Protein AF-A0A2T4X4E0-F1 (afdb_monomer)

Secondary structure (DSSP, 8-state):
-EEE-SS-EEE--HHHH-TT-----EEEE-TT--EEEESSSEEEEETTEEEESSTTSS----S-EEEEE-TTS-EEEEESSS-EEEE-SS-EEEE--GGGHHHH--S---

Radius of gyration: 15.87 Å; Cα contacts (8 Å, |Δi|>4): 199; chains: 1; bounding box: 35×24×54 Å

Structure (mmCIF, N/CA/C/O backbone):
data_AF-A0A2T4X4E0-F1
#
_entry.id   AF-A0A2T4X4E0-F1
#
loop_
_atom_site.group_PDB
_atom_site.id
_atom_site.type_symbol
_atom_site.label_atom_id
_atom_site.label_alt_id
_atom_site.label_comp_id
_atom_site.label_asym_id
_atom_site.label_entity_id
_atom_site.label_seq_id
_atom_site.pdbx_PDB_ins_code
_atom_site.Cartn_x
_atom_site.Cartn_y
_atom_site.Cartn_z
_atom_site.occupancy
_atom_site.B_iso_or_equiv
_atom_site.auth_seq_id
_atom_site.auth_comp_id
_atom_site.auth_asym_id
_atom_site.auth_atom_id
_atom_site.pdbx_PDB_model_num
ATOM 1 N N . MET A 1 1 ? 0.131 7.695 10.989 1.00 86.88 1 MET A N 1
ATOM 2 C CA . MET A 1 1 ? -1.242 7.374 10.516 1.00 86.88 1 MET A CA 1
ATOM 3 C C . MET A 1 1 ? -2.182 7.216 11.706 1.00 86.88 1 MET A C 1
ATOM 5 O O . MET A 1 1 ? -1.754 6.705 12.733 1.00 86.88 1 MET A O 1
ATOM 9 N N . PHE A 1 2 ? -3.450 7.627 11.597 1.00 90.12 2 PHE A N 1
ATOM 10 C CA . PHE A 1 2 ? -4.441 7.427 12.664 1.00 90.12 2 PHE A CA 1
ATOM 11 C C . PHE A 1 2 ? -5.570 6.504 12.212 1.00 90.12 2 PHE A C 1
ATOM 13 O O . PHE A 1 2 ? -6.142 6.708 11.145 1.00 90.12 2 PHE A O 1
ATOM 20 N N . ARG A 1 3 ? -5.936 5.533 13.053 1.00 90.50 3 ARG A N 1
ATOM 21 C CA . ARG A 1 3 ? -7.134 4.707 12.873 1.00 90.50 3 ARG A CA 1
ATOM 22 C C . ARG A 1 3 ? -8.147 5.033 13.954 1.00 90.50 3 ARG A C 1
ATOM 24 O O . ARG A 1 3 ? -7.916 4.788 15.137 1.00 90.50 3 ARG A O 1
ATOM 31 N N . TRP A 1 4 ? -9.285 5.561 13.532 1.00 90.69 4 TRP A N 1
ATOM 32 C CA . TRP A 1 4 ? -10.402 5.850 14.418 1.00 90.69 4 TRP A CA 1
ATOM 33 C C . TRP A 1 4 ? -11.107 4.557 14.855 1.00 90.69 4 TRP A C 1
ATOM 35 O O . TRP A 1 4 ? -11.408 3.698 14.029 1.00 90.69 4 TRP A O 1
ATOM 45 N N . GLN A 1 5 ? -11.374 4.41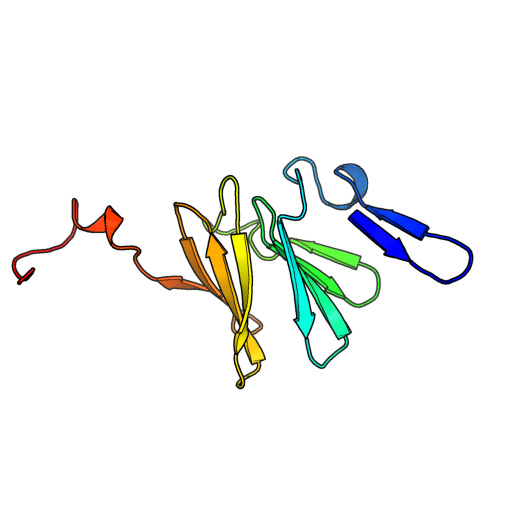7 16.154 1.00 89.94 5 GLN A N 1
ATOM 46 C CA . GLN A 1 5 ? -12.034 3.253 16.760 1.00 89.94 5 GLN A CA 1
ATOM 47 C C . GLN A 1 5 ? -13.256 3.659 17.606 1.00 89.94 5 GLN A C 1
ATOM 49 O O . GLN A 1 5 ? -13.603 2.987 18.576 1.00 89.94 5 GLN A O 1
ATOM 54 N N . GLY A 1 6 ? -13.911 4.776 17.271 1.00 92.12 6 GLY A N 1
ATOM 55 C CA . GLY A 1 6 ? -15.035 5.320 18.039 1.00 92.12 6 GLY A CA 1
ATOM 56 C C . GLY A 1 6 ? -14.601 6.453 18.981 1.00 92.12 6 GLY A C 1
ATOM 57 O O . GLY A 1 6 ? -14.333 7.559 18.525 1.00 92.12 6 GLY A O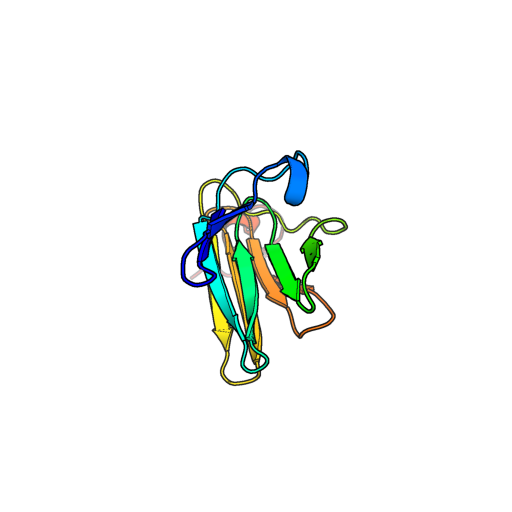 1
ATOM 58 N N . PRO A 1 7 ? -14.549 6.260 20.307 1.00 94.44 7 PRO A N 1
ATOM 59 C CA . PRO A 1 7 ? -14.134 7.327 21.222 1.00 94.44 7 PRO A CA 1
ATOM 60 C C . PRO A 1 7 ? -12.614 7.561 21.236 1.00 94.44 7 PRO A C 1
ATOM 62 O O . PRO A 1 7 ? -12.158 8.573 21.764 1.00 94.44 7 PRO A O 1
ATOM 65 N N . THR A 1 8 ? -11.829 6.633 20.684 1.00 95.19 8 THR A N 1
ATOM 66 C CA . THR A 1 8 ? -10.361 6.665 20.681 1.00 95.19 8 THR A CA 1
ATOM 67 C C . THR A 1 8 ? -9.803 6.504 19.272 1.00 95.19 8 THR A C 1
ATOM 69 O O . THR A 1 8 ? -10.445 5.916 18.398 1.00 95.19 8 THR A O 1
ATOM 72 N N . SER A 1 9 ? -8.576 6.983 19.072 1.00 93.88 9 SER A N 1
ATOM 73 C CA . SER A 1 9 ? -7.799 6.761 17.852 1.00 93.88 9 SER A CA 1
ATOM 74 C C . SER A 1 9 ? -6.507 6.034 18.199 1.00 93.88 9 SER A C 1
ATOM 76 O O . SER A 1 9 ? -5.827 6.409 19.153 1.00 93.88 9 SER A O 1
ATOM 78 N N . LEU A 1 10 ? -6.159 5.020 17.411 1.00 93.06 10 LEU A N 1
ATOM 79 C CA . LEU A 1 10 ? -4.820 4.441 17.417 1.00 93.06 10 LEU A CA 1
ATOM 80 C C . LEU A 1 10 ? -3.914 5.275 16.519 1.00 93.06 10 LEU A C 1
ATOM 82 O O . LEU A 1 10 ? -4.324 5.669 15.426 1.00 93.06 10 LEU A O 1
ATOM 86 N N . HIS A 1 11 ? -2.696 5.527 16.984 1.00 92.88 11 HIS A N 1
ATOM 87 C CA . HIS A 1 11 ? -1.638 6.144 16.197 1.00 92.88 11 HIS A CA 1
ATOM 88 C C . HIS A 1 11 ? -0.634 5.069 15.783 1.00 92.88 11 HIS A C 1
ATOM 90 O O . HIS A 1 11 ? -0.149 4.329 16.635 1.00 92.88 11 HIS A O 1
ATOM 96 N N . TYR A 1 12 ? -0.347 4.995 14.488 1.00 93.75 12 TYR A N 1
ATOM 97 C CA . TYR A 1 12 ? 0.709 4.170 13.916 1.00 93.75 12 TYR A CA 1
ATOM 98 C C . TYR A 1 12 ? 1.822 5.081 13.401 1.00 93.75 12 TYR A C 1
ATOM 100 O O . TYR A 1 12 ? 1.556 6.001 12.620 1.00 93.75 12 TYR A O 1
ATOM 108 N N . ASP A 1 13 ? 3.044 4.818 13.842 1.00 92.38 13 ASP A N 1
ATOM 109 C CA . ASP A 1 13 ? 4.271 5.534 13.497 1.00 92.38 13 ASP A CA 1
ATOM 110 C C . ASP A 1 13 ? 5.406 4.535 13.209 1.00 92.38 13 ASP A C 1
ATOM 112 O O . ASP A 1 13 ? 5.164 3.333 13.084 1.00 92.38 13 ASP A O 1
ATOM 116 N N . GLU A 1 14 ? 6.642 5.023 13.113 1.00 93.19 14 GLU A N 1
ATOM 117 C CA . GLU A 1 14 ? 7.847 4.209 12.906 1.00 93.19 14 GLU A CA 1
ATOM 118 C C . GLU A 1 14 ? 7.985 3.052 13.910 1.00 93.19 14 GLU A C 1
ATOM 120 O O . GLU A 1 14 ? 8.501 1.993 13.557 1.00 93.19 14 GLU A O 1
ATOM 125 N N . ALA A 1 15 ? 7.502 3.195 15.151 1.00 92.06 15 ALA A N 1
ATOM 126 C CA . ALA A 1 15 ? 7.579 2.111 16.129 1.00 92.06 15 ALA A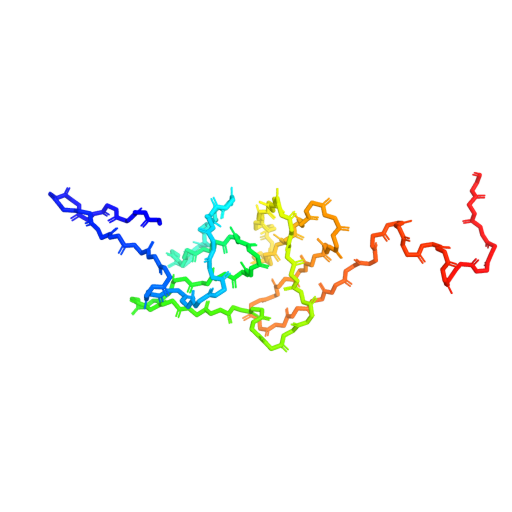 CA 1
ATOM 127 C C . ALA A 1 15 ? 6.647 0.942 15.772 1.00 92.06 15 ALA A C 1
ATOM 129 O O . ALA A 1 15 ? 6.925 -0.197 16.144 1.00 92.06 15 ALA A O 1
ATOM 130 N N . ALA A 1 16 ? 5.553 1.218 15.058 1.00 91.56 16 ALA A N 1
ATOM 131 C CA . ALA A 1 16 ? 4.600 0.213 14.594 1.00 91.56 16 ALA A CA 1
ATOM 132 C C . ALA A 1 16 ? 4.893 -0.289 13.170 1.00 91.56 16 ALA A C 1
ATOM 134 O O . ALA A 1 16 ? 4.598 -1.440 12.868 1.00 91.56 16 ALA A O 1
ATOM 135 N N . LEU A 1 17 ? 5.434 0.571 12.302 1.00 93.81 17 LEU A N 1
ATOM 136 C CA . LEU A 1 17 ? 5.582 0.328 10.858 1.00 93.81 17 LEU A CA 1
ATOM 137 C C . LEU A 1 17 ? 7.038 0.089 10.425 1.00 93.81 17 LEU A C 1
ATOM 139 O O . LEU A 1 17 ? 7.295 -0.269 9.277 1.00 93.81 17 LEU A O 1
ATOM 143 N N . GLY A 1 18 ? 7.991 0.256 11.342 1.00 91.19 18 GLY A N 1
ATOM 144 C CA . GLY A 1 18 ? 9.420 0.096 11.094 1.00 91.19 18 GLY A CA 1
ATOM 145 C C . GLY A 1 18 ? 10.130 1.413 10.779 1.00 91.19 18 GLY A C 1
ATOM 146 O O . GLY A 1 18 ? 9.520 2.413 10.411 1.00 91.19 18 GLY A O 1
ATOM 147 N N . ALA A 1 19 ? 11.459 1.395 10.909 1.00 90.38 19 ALA A N 1
ATOM 148 C CA . ALA A 1 19 ? 12.313 2.584 10.805 1.00 90.38 19 ALA A CA 1
ATOM 149 C C . ALA A 1 19 ? 12.352 3.229 9.406 1.00 90.38 19 ALA A C 1
ATOM 151 O O . ALA A 1 19 ? 12.829 4.350 9.268 1.00 90.38 19 ALA A O 1
ATOM 152 N N . SER A 1 20 ? 11.886 2.518 8.376 1.00 84.88 20 SER A N 1
ATOM 153 C CA . SER A 1 20 ? 11.794 3.030 7.002 1.00 84.88 20 SER A CA 1
ATOM 154 C C . SER A 1 20 ? 10.481 3.768 6.726 1.00 84.88 20 SER A C 1
ATOM 156 O O . SER A 1 20 ? 10.352 4.411 5.686 1.00 84.88 20 SER A O 1
ATOM 158 N N . PHE A 1 21 ? 9.502 3.681 7.632 1.00 91.94 21 PHE A N 1
ATOM 159 C CA . PHE A 1 21 ? 8.247 4.406 7.487 1.00 91.94 21 PHE A CA 1
ATOM 160 C C . PHE A 1 21 ? 8.486 5.913 7.630 1.00 91.94 21 PHE A C 1
ATOM 162 O O . PHE A 1 21 ? 9.178 6.349 8.543 1.00 91.94 21 PHE A O 1
ATOM 169 N N . PHE A 1 22 ? 7.875 6.710 6.754 1.00 88.88 22 PHE A N 1
ATOM 170 C CA . PHE A 1 22 ? 7.960 8.170 6.814 1.00 88.88 22 PHE A CA 1
ATOM 171 C C . PHE A 1 22 ? 6.571 8.794 6.924 1.00 88.88 22 PHE A C 1
ATOM 173 O O . PHE A 1 22 ? 6.166 9.276 7.982 1.00 88.88 22 PHE A O 1
ATOM 180 N N . GLU A 1 23 ? 5.810 8.742 5.837 1.00 91.56 23 GLU A N 1
ATOM 181 C CA . GLU A 1 23 ? 4.445 9.247 5.785 1.00 91.56 23 GLU A CA 1
ATOM 182 C C . GLU A 1 23 ? 3.570 8.375 4.888 1.00 91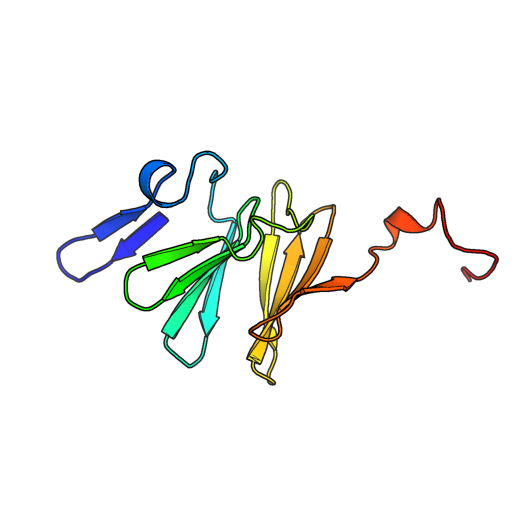.56 23 GLU A C 1
ATOM 184 O O . GLU A 1 23 ? 4.068 7.650 4.029 1.00 91.56 23 GLU A O 1
ATOM 189 N N . ALA A 1 24 ? 2.261 8.427 5.122 1.00 94.62 24 ALA A N 1
ATOM 190 C CA . ALA A 1 24 ? 1.280 7.788 4.257 1.00 94.62 24 ALA A CA 1
ATOM 191 C C . ALA A 1 24 ? 0.924 8.767 3.134 1.00 94.62 24 ALA A C 1
ATOM 193 O O . ALA A 1 24 ? 0.316 9.802 3.414 1.00 94.62 24 ALA A O 1
ATOM 194 N N . TRP A 1 25 ? 1.310 8.453 1.901 1.00 95.88 25 TRP A N 1
ATOM 195 C CA . TRP A 1 25 ? 0.961 9.247 0.722 1.00 95.88 25 TRP A CA 1
ATOM 196 C C . TRP A 1 25 ? -0.427 8.908 0.203 1.00 95.88 25 TRP A C 1
ATOM 198 O O . TRP A 1 25 ? -1.193 9.820 -0.100 1.00 95.88 25 TRP A O 1
ATOM 208 N N . ASP A 1 26 ? -0.770 7.621 0.194 1.00 97.06 26 ASP A N 1
ATOM 209 C CA . ASP A 1 26 ? -2.084 7.157 -0.231 1.00 97.06 26 ASP A CA 1
ATOM 210 C C . ASP A 1 26 ? -2.530 5.906 0.533 1.00 97.06 26 ASP A C 1
ATOM 212 O O . ASP A 1 26 ? -1.708 5.183 1.112 1.00 97.06 26 ASP A O 1
ATOM 216 N N . ILE A 1 27 ? -3.844 5.682 0.583 1.00 97.00 27 ILE A N 1
ATOM 217 C CA . ILE A 1 27 ? -4.485 4.575 1.291 1.00 97.00 27 ILE A CA 1
ATOM 218 C C . ILE A 1 27 ? -5.621 4.000 0.446 1.00 97.00 27 ILE A C 1
ATOM 220 O O . ILE A 1 27 ? -6.535 4.718 0.051 1.00 97.00 27 ILE A O 1
ATOM 224 N N . GLU A 1 28 ? -5.644 2.677 0.319 1.00 97.81 28 GLU A N 1
ATOM 225 C CA . GLU A 1 28 ? -6.716 1.929 -0.335 1.00 97.81 28 GLU A CA 1
ATOM 226 C C . GLU A 1 28 ? -7.292 0.847 0.585 1.00 97.81 28 GLU A C 1
ATOM 228 O O . GLU A 1 28 ? -6.644 0.388 1.526 1.00 97.81 28 GLU A O 1
ATOM 233 N N . ILE A 1 29 ? -8.534 0.431 0.334 1.00 96.44 29 ILE A N 1
ATOM 234 C CA . ILE A 1 29 ? -9.194 -0.628 1.113 1.00 96.44 29 ILE A CA 1
ATOM 235 C C . ILE A 1 29 ? -9.757 -1.668 0.153 1.00 96.44 29 ILE A C 1
ATOM 237 O O . ILE A 1 29 ? -10.574 -1.351 -0.711 1.00 96.44 29 ILE A O 1
ATOM 241 N N . ASN A 1 30 ? -9.349 -2.925 0.321 1.00 95.62 30 ASN A N 1
ATOM 242 C CA . ASN A 1 30 ? -9.854 -4.003 -0.524 1.00 95.62 30 ASN A CA 1
ATOM 243 C C . ASN A 1 30 ? -11.252 -4.482 -0.080 1.00 95.62 30 ASN A C 1
ATOM 245 O O . ASN A 1 30 ? -11.774 -4.112 0.973 1.00 95.62 30 ASN A O 1
ATOM 249 N N . ALA A 1 31 ? -11.861 -5.373 -0.866 1.00 93.31 31 ALA A N 1
ATOM 250 C CA . ALA A 1 31 ? -13.193 -5.913 -0.573 1.00 93.31 31 ALA A CA 1
ATOM 251 C C . ALA A 1 31 ? -13.275 -6.733 0.734 1.00 93.31 31 ALA A C 1
ATOM 253 O O . ALA A 1 31 ? -14.367 -6.896 1.280 1.00 93.31 31 ALA A O 1
ATOM 254 N N . ALA A 1 32 ? -12.147 -7.243 1.240 1.00 94.88 32 ALA A N 1
ATOM 255 C CA . ALA A 1 32 ? -12.068 -7.941 2.524 1.00 94.88 32 ALA A CA 1
ATOM 256 C C . ALA A 1 32 ? -11.928 -6.977 3.721 1.00 94.88 32 ALA A C 1
ATOM 258 O O . ALA A 1 32 ? -12.035 -7.406 4.868 1.00 94.88 32 ALA A O 1
ATOM 259 N N . GLY A 1 33 ? -11.727 -5.680 3.466 1.00 94.75 33 GLY A N 1
ATOM 260 C CA . GLY A 1 33 ? -11.528 -4.657 4.488 1.00 94.75 33 GLY A CA 1
ATOM 261 C C . GLY A 1 33 ? -10.083 -4.515 4.971 1.00 94.75 33 GLY A C 1
ATOM 262 O O . GLY A 1 33 ? -9.858 -3.792 5.942 1.00 94.75 33 GLY A O 1
ATOM 263 N N . ALA A 1 34 ? -9.118 -5.173 4.319 1.00 97.25 34 ALA A N 1
ATOM 264 C CA . ALA A 1 34 ? -7.703 -4.918 4.567 1.00 97.25 34 ALA A CA 1
ATOM 265 C C . ALA A 1 34 ? -7.328 -3.530 4.033 1.00 97.25 34 ALA A C 1
ATOM 267 O O . ALA A 1 34 ? -7.837 -3.098 2.992 1.00 97.25 34 ALA A O 1
ATOM 268 N N . VAL A 1 35 ? -6.468 -2.828 4.769 1.00 97.06 35 VAL A N 1
ATOM 269 C CA . VAL A 1 35 ? -6.046 -1.459 4.448 1.00 97.06 35 VAL A CA 1
ATOM 270 C C . VAL A 1 35 ? -4.649 -1.500 3.859 1.00 97.06 35 VAL A C 1
ATOM 272 O O . VAL A 1 35 ? -3.743 -2.044 4.475 1.0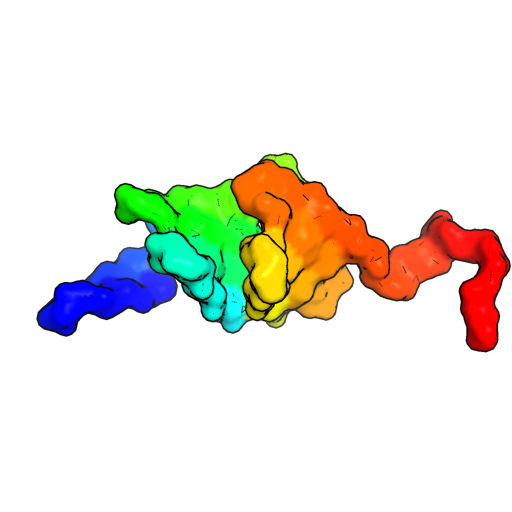0 97.06 35 VAL A O 1
ATOM 275 N N . PHE A 1 36 ? -4.470 -0.882 2.705 1.00 98.00 36 PHE A N 1
ATOM 276 C CA . PHE A 1 36 ? -3.190 -0.753 2.031 1.00 98.00 36 PHE A CA 1
ATOM 277 C C . PHE A 1 36 ? -2.741 0.689 2.137 1.00 98.00 36 PHE A C 1
ATOM 279 O O . PHE A 1 36 ? -3.557 1.597 2.016 1.00 98.00 36 PHE A O 1
ATOM 286 N N . MET A 1 37 ? -1.461 0.904 2.397 1.00 97.44 37 MET A N 1
ATOM 287 C CA . MET A 1 37 ? -0.890 2.231 2.569 1.00 97.44 37 MET A CA 1
ATOM 288 C C . MET A 1 37 ? 0.399 2.324 1.771 1.00 97.44 37 MET A C 1
ATOM 290 O O . MET A 1 37 ? 1.285 1.486 1.938 1.00 97.44 37 MET A O 1
ATOM 294 N N . ALA A 1 38 ? 0.516 3.363 0.951 1.00 96.31 38 ALA A N 1
ATOM 295 C CA . ALA A 1 38 ? 1.766 3.691 0.295 1.00 96.31 38 ALA A CA 1
ATOM 296 C C . ALA A 1 38 ? 2.558 4.716 1.110 1.00 96.31 38 ALA A C 1
ATOM 298 O O . ALA A 1 38 ? 2.041 5.746 1.545 1.00 96.31 38 ALA A O 1
ATOM 299 N N . SER A 1 39 ? 3.831 4.404 1.293 1.00 95.25 39 SER A N 1
ATOM 300 C CA . SER A 1 39 ? 4.901 5.260 1.795 1.00 95.25 39 SER A CA 1
ATOM 301 C C . SER A 1 39 ? 6.109 5.045 0.875 1.00 95.25 39 SER A C 1
ATOM 303 O O . SER A 1 39 ? 5.926 4.734 -0.301 1.00 95.25 39 SER A O 1
ATOM 305 N N . PHE A 1 40 ? 7.342 5.123 1.387 1.00 94.12 40 PHE A N 1
ATOM 306 C CA . PHE A 1 40 ? 8.502 4.564 0.677 1.00 94.12 40 PHE A CA 1
ATOM 307 C C . PHE A 1 40 ? 8.290 3.088 0.305 1.00 94.12 40 PHE A C 1
ATOM 309 O O . PHE A 1 40 ? 8.701 2.668 -0.773 1.00 94.12 40 PHE A O 1
ATOM 316 N N . ASP A 1 41 ? 7.582 2.353 1.161 1.00 95.25 41 ASP A N 1
ATOM 317 C CA . ASP A 1 41 ? 7.143 0.974 0.964 1.00 95.25 41 ASP A CA 1
ATOM 318 C C . ASP A 1 41 ? 5.613 0.867 0.916 1.00 95.25 41 ASP A C 1
ATOM 320 O O . ASP A 1 41 ? 4.897 1.789 1.324 1.00 95.25 41 ASP A O 1
ATOM 324 N N . VAL A 1 42 ? 5.104 -0.279 0.455 1.00 96.75 42 VAL A N 1
ATOM 325 C CA . VAL A 1 42 ? 3.670 -0.599 0.521 1.00 96.75 42 VAL A CA 1
ATOM 326 C C . VAL A 1 42 ? 3.399 -1.488 1.724 1.00 96.75 42 VAL A C 1
ATOM 328 O O . VAL A 1 42 ? 3.995 -2.551 1.875 1.00 96.75 42 VAL A O 1
ATOM 331 N N . TYR A 1 43 ? 2.453 -1.075 2.560 1.00 97.44 43 TYR A N 1
ATOM 332 C CA . TYR A 1 43 ? 2.061 -1.792 3.768 1.00 97.44 43 TYR A CA 1
ATOM 333 C C . TYR A 1 43 ? 0.624 -2.291 3.668 1.00 97.44 43 TYR A C 1
ATOM 335 O O . TYR A 1 43 ? -0.236 -1.588 3.142 1.00 97.44 43 TYR A O 1
ATOM 343 N N . GLU A 1 44 ? 0.352 -3.459 4.241 1.00 97.75 44 GLU A N 1
ATOM 344 C CA . GLU A 1 44 ? -0.991 -4.010 4.425 1.00 97.75 44 GLU A CA 1
ATOM 345 C C . GLU A 1 44 ? -1.313 -4.126 5.915 1.00 97.75 44 GLU A C 1
ATOM 347 O O . GLU A 1 44 ? -0.511 -4.637 6.695 1.00 97.75 44 GLU A O 1
ATOM 352 N N . PHE A 1 45 ? -2.504 -3.678 6.304 1.00 96.75 45 PHE A N 1
ATOM 353 C CA . PHE A 1 45 ? -3.105 -3.950 7.600 1.00 96.75 45 PHE A CA 1
ATOM 354 C C . PHE A 1 45 ? -4.246 -4.948 7.445 1.00 96.75 45 PHE A C 1
ATOM 356 O O . PHE A 1 45 ? -5.327 -4.602 6.953 1.00 96.75 45 PHE A O 1
ATOM 363 N N . ALA A 1 46 ? -4.021 -6.161 7.932 1.00 96.62 46 ALA A N 1
ATOM 364 C CA . ALA A 1 46 ? -4.996 -7.239 7.963 1.00 96.62 46 ALA A CA 1
ATOM 365 C C . ALA A 1 46 ? -4.919 -7.947 9.318 1.00 96.62 46 ALA A C 1
ATOM 367 O O . ALA A 1 46 ? -3.875 -7.972 9.963 1.00 96.62 46 ALA A O 1
ATOM 368 N N . ASP A 1 47 ? -6.057 -8.450 9.800 1.00 94.94 47 ASP A N 1
ATOM 369 C CA . ASP A 1 47 ? -6.143 -9.227 11.047 1.00 94.94 47 ASP A CA 1
ATOM 370 C C . ASP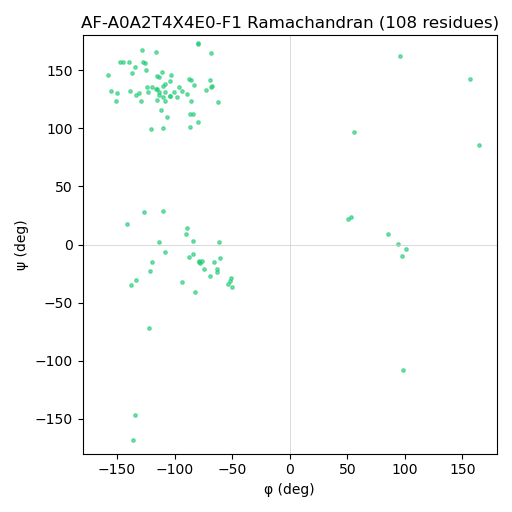 A 1 47 ? -5.524 -8.565 12.299 1.00 94.94 47 ASP A C 1
ATOM 372 O O . ASP A 1 47 ? -5.230 -9.221 13.295 1.00 94.94 47 ASP A O 1
ATOM 376 N N . GLY A 1 48 ? -5.411 -7.232 12.295 1.00 92.19 48 GLY A N 1
ATOM 377 C CA . GLY A 1 48 ? -4.893 -6.455 13.421 1.00 92.19 48 GLY A CA 1
ATOM 378 C C . GLY A 1 48 ? -3.397 -6.143 13.362 1.00 92.19 48 GLY A C 1
ATOM 379 O O . GLY A 1 48 ? -2.914 -5.452 14.260 1.00 92.19 48 GLY A O 1
ATOM 380 N N . GLU A 1 49 ? -2.691 -6.582 12.322 1.00 93.81 49 GLU A N 1
ATOM 381 C CA . GLU A 1 49 ? -1.241 -6.442 12.182 1.00 93.81 49 GLU A CA 1
ATOM 382 C C . GLU A 1 49 ? -0.864 -5.738 10.874 1.00 93.81 49 GLU A C 1
ATOM 384 O O . GLU A 1 49 ? -1.582 -5.822 9.880 1.00 93.81 49 GLU A O 1
ATOM 389 N N . TRP A 1 50 ? 0.261 -5.017 10.895 1.00 96.00 50 TRP A N 1
ATOM 390 C CA . TRP A 1 50 ? 0.855 -4.403 9.707 1.00 96.00 50 TRP A CA 1
ATOM 391 C C . TRP A 1 50 ? 1.944 -5.308 9.136 1.00 96.00 50 TRP A C 1
ATOM 393 O O . TRP A 1 50 ? 2.802 -5.781 9.878 1.00 96.00 50 TRP A O 1
ATOM 403 N N . THR A 1 51 ? 1.947 -5.481 7.818 1.00 95.88 51 THR A N 1
ATOM 404 C CA . THR A 1 51 ? 2.998 -6.180 7.068 1.00 95.88 51 THR A CA 1
ATOM 405 C C . THR A 1 51 ? 3.545 -5.258 5.984 1.00 95.88 51 THR A C 1
ATOM 407 O O . THR A 1 51 ? 2.771 -4.603 5.289 1.00 95.88 51 THR A O 1
ATOM 410 N N . ASN A 1 52 ? 4.868 -5.201 5.823 1.00 96.62 52 ASN A N 1
ATOM 411 C CA . ASN A 1 52 ? 5.502 -4.518 4.696 1.00 96.62 52 ASN A CA 1
ATOM 412 C C . ASN A 1 52 ? 5.547 -5.476 3.492 1.00 96.62 52 ASN A C 1
ATOM 414 O O . ASN A 1 52 ? 6.239 -6.493 3.521 1.00 96.62 52 ASN A O 1
ATOM 418 N N . LEU A 1 53 ? 4.791 -5.162 2.441 1.00 97.12 53 LEU A N 1
ATOM 419 C CA . LEU A 1 53 ? 4.666 -5.991 1.242 1.00 97.12 53 LEU A CA 1
ATOM 420 C C . LEU A 1 53 ? 5.856 -5.860 0.287 1.00 97.12 53 LEU A C 1
ATOM 422 O O . LEU A 1 53 ? 5.994 -6.687 -0.617 1.00 97.12 53 LEU A O 1
ATOM 426 N N . THR A 1 54 ? 6.699 -4.839 0.460 1.00 95.44 54 THR A N 1
ATOM 427 C CA . THR A 1 54 ? 7.847 -4.552 -0.412 1.00 95.44 54 THR A CA 1
ATOM 428 C C . THR A 1 54 ? 9.201 -4.721 0.281 1.00 95.44 54 THR A C 1
ATOM 430 O O . THR A 1 54 ? 10.223 -4.573 -0.382 1.00 95.44 54 THR A O 1
ATOM 433 N N . GLU A 1 55 ? 9.237 -5.134 1.556 1.00 93.81 55 GLU A N 1
ATOM 434 C CA . GLU A 1 55 ? 10.458 -5.257 2.382 1.00 93.81 55 GLU A CA 1
ATOM 435 C C . GLU A 1 55 ? 11.599 -6.036 1.707 1.00 93.81 55 GLU A C 1
ATOM 437 O O . GLU A 1 55 ? 12.770 -5.703 1.866 1.00 93.81 55 GLU A O 1
ATOM 442 N N . ASN A 1 56 ? 11.262 -7.081 0.948 1.00 93.25 56 ASN A N 1
ATOM 443 C CA . ASN A 1 56 ? 12.230 -7.961 0.287 1.00 93.25 56 ASN A CA 1
ATOM 444 C C . ASN A 1 56 ? 12.241 -7.787 -1.239 1.00 93.25 56 ASN A C 1
ATOM 446 O O . ASN A 1 56 ? 12.502 -8.735 -1.982 1.00 93.25 56 ASN A O 1
ATOM 450 N N . THR A 1 57 ? 11.909 -6.589 -1.711 1.00 92.81 57 THR A N 1
ATOM 451 C CA . THR A 1 57 ? 11.868 -6.230 -3.131 1.00 92.81 57 THR A CA 1
ATOM 452 C C . THR A 1 57 ? 12.677 -4.959 -3.373 1.00 92.81 57 THR A C 1
ATOM 454 O O . THR A 1 57 ? 12.995 -4.245 -2.431 1.00 92.81 57 THR A O 1
ATOM 457 N N . ASP A 1 58 ? 12.952 -4.645 -4.638 1.00 90.69 58 ASP A N 1
ATOM 458 C CA . ASP A 1 58 ? 13.516 -3.344 -5.030 1.00 90.69 58 ASP A CA 1
ATOM 459 C C . ASP A 1 58 ? 12.411 -2.300 -5.328 1.00 90.69 58 ASP A C 1
ATOM 461 O O . ASP A 1 58 ? 12.658 -1.279 -5.975 1.00 90.69 58 ASP A O 1
ATOM 465 N N . ILE A 1 59 ? 11.163 -2.573 -4.928 1.00 92.31 59 ILE A N 1
ATOM 466 C CA . ILE A 1 59 ? 10.008 -1.701 -5.162 1.00 92.31 59 ILE A CA 1
ATOM 467 C C . ILE A 1 59 ? 9.947 -0.687 -4.030 1.00 92.31 59 ILE A C 1
ATOM 469 O O . ILE A 1 59 ? 9.443 -0.979 -2.950 1.00 92.31 59 ILE A O 1
ATOM 473 N N . HIS A 1 60 ? 10.416 0.522 -4.318 1.00 92.31 60 HIS A N 1
ATOM 474 C CA . HIS A 1 60 ? 10.296 1.650 -3.409 1.00 92.31 60 HIS A CA 1
ATOM 475 C C . HIS A 1 60 ? 9.747 2.859 -4.157 1.00 92.31 60 HIS A C 1
ATOM 477 O O . HIS A 1 60 ? 10.235 3.224 -5.233 1.00 92.31 60 HIS A O 1
ATOM 483 N N . ALA A 1 61 ? 8.725 3.488 -3.590 1.00 91.94 61 ALA A N 1
ATOM 484 C CA . ALA A 1 61 ? 8.272 4.788 -4.055 1.00 91.94 61 ALA A CA 1
ATOM 485 C C . ALA A 1 61 ? 9.186 5.897 -3.512 1.00 91.94 61 ALA A C 1
ATOM 487 O O . ALA A 1 61 ? 10.079 5.657 -2.700 1.00 91.94 61 ALA A O 1
ATOM 488 N N . TYR A 1 62 ? 8.998 7.131 -3.975 1.00 89.81 62 TYR A N 1
ATOM 489 C CA . TYR A 1 62 ? 9.836 8.249 -3.555 1.00 89.81 62 TYR A CA 1
ATOM 490 C C . TYR A 1 62 ? 9.060 9.554 -3.608 1.00 89.81 62 TYR A C 1
ATOM 492 O O . TYR A 1 62 ? 8.577 9.908 -4.669 1.00 89.81 62 TYR A O 1
ATOM 500 N N . LEU A 1 63 ? 8.980 10.272 -2.483 1.00 89.38 63 LEU A N 1
ATOM 501 C CA . LEU A 1 63 ? 8.305 11.575 -2.349 1.00 89.38 63 LEU A CA 1
ATOM 502 C C . LEU A 1 63 ? 6.858 11.634 -2.884 1.00 89.38 63 LEU A C 1
ATOM 504 O O . LEU A 1 63 ? 6.346 12.719 -3.151 1.00 89.38 63 LEU A O 1
ATOM 508 N N 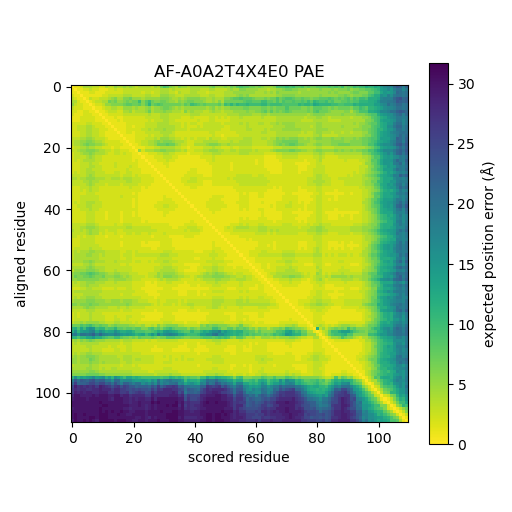. GLY A 1 64 ? 6.191 10.488 -2.997 1.00 91.88 64 GLY A N 1
ATOM 509 C CA . GLY A 1 64 ? 4.836 10.381 -3.514 1.00 91.88 64 GLY A CA 1
ATOM 510 C C . GLY A 1 64 ? 4.550 8.986 -4.053 1.00 91.88 64 GLY A C 1
ATOM 511 O O . GLY A 1 64 ? 5.413 8.337 -4.658 1.00 91.88 64 GLY A O 1
ATOM 512 N N . ALA A 1 65 ? 3.326 8.530 -3.826 1.00 94.62 65 ALA A N 1
ATOM 513 C CA . ALA A 1 65 ? 2.788 7.324 -4.422 1.00 94.62 65 ALA A CA 1
ATOM 514 C C . ALA A 1 65 ? 1.266 7.360 -4.411 1.00 94.62 65 ALA A C 1
ATOM 516 O O . ALA A 1 65 ? 0.684 7.818 -3.430 1.00 94.62 65 ALA A O 1
ATOM 517 N N . ASP A 1 66 ? 0.672 6.787 -5.451 1.00 96.38 66 ASP A N 1
ATOM 518 C CA . ASP A 1 66 ? -0.752 6.484 -5.517 1.00 96.38 66 ASP A CA 1
ATOM 519 C C . ASP A 1 66 ? -0.960 4.964 -5.537 1.00 96.38 66 ASP A C 1
ATOM 521 O O . ASP A 1 66 ? -0.184 4.212 -6.147 1.00 96.38 66 ASP A O 1
ATOM 525 N N . LEU A 1 67 ? -2.029 4.521 -4.885 1.00 97.94 67 LEU A N 1
ATOM 526 C CA . LEU A 1 67 ? -2.539 3.162 -4.901 1.00 97.94 67 LEU A CA 1
ATOM 527 C C . LEU A 1 67 ? -3.872 3.113 -5.645 1.00 97.94 67 LEU A C 1
ATOM 529 O O . LEU A 1 67 ? -4.657 4.054 -5.649 1.00 97.94 67 LEU A O 1
ATOM 533 N N . TYR A 1 68 ? -4.145 1.985 -6.292 1.00 97.50 68 TYR A N 1
ATOM 534 C CA . TYR A 1 68 ? -5.448 1.756 -6.907 1.00 97.50 68 TYR A CA 1
ATOM 535 C C . TYR A 1 68 ? -5.749 0.268 -7.039 1.00 97.50 68 TYR A C 1
ATOM 537 O O . TYR A 1 68 ? -4.945 -0.492 -7.581 1.00 97.50 68 TYR A O 1
ATOM 545 N N . PHE A 1 69 ? -6.944 -0.151 -6.624 1.00 97.94 69 PHE A N 1
ATOM 546 C CA . PHE A 1 69 ? -7.443 -1.493 -6.911 1.00 97.94 69 PHE A CA 1
ATOM 547 C C . PHE A 1 69 ? -8.127 -1.568 -8.273 1.00 97.94 69 PHE A C 1
ATOM 549 O O . PHE A 1 69 ? -9.124 -0.896 -8.541 1.00 97.94 69 PHE A O 1
ATOM 556 N N . SER A 1 70 ? -7.643 -2.472 -9.118 1.00 96.50 70 SER A N 1
ATOM 557 C CA . SER A 1 70 ? -8.327 -2.840 -10.354 1.00 96.50 70 SER A CA 1
ATOM 558 C C . SER A 1 70 ? -9.632 -3.600 -10.086 1.00 96.50 70 SER A C 1
ATOM 560 O O . SER A 1 70 ? -9.860 -4.147 -9.008 1.00 96.50 70 SER A O 1
ATOM 562 N N . GLN A 1 71 ? -10.489 -3.711 -11.107 1.00 94.75 71 GLN A N 1
ATOM 563 C CA . GLN A 1 71 ? -11.734 -4.485 -11.001 1.00 94.75 71 GLN A CA 1
ATOM 564 C C . GLN A 1 71 ? -11.507 -5.984 -10.742 1.00 94.75 71 GLN A C 1
ATOM 566 O O . GLN A 1 71 ? -12.412 -6.639 -10.228 1.00 94.75 71 GLN A O 1
ATOM 571 N N . SER A 1 72 ? -10.339 -6.535 -11.100 1.00 94.50 72 SER A N 1
ATOM 572 C CA . SER A 1 72 ? -9.985 -7.927 -10.788 1.00 94.50 72 SER A CA 1
ATOM 573 C C . SER A 1 72 ? -9.516 -8.120 -9.346 1.00 94.50 72 SER A C 1
ATOM 575 O O . SER A 1 72 ? -9.492 -9.256 -8.881 1.00 94.50 72 SER A O 1
ATOM 577 N N . GLY A 1 73 ? -9.207 -7.033 -8.632 1.00 95.81 73 GLY A N 1
ATOM 578 C CA . GLY A 1 73 ? -8.711 -7.051 -7.256 1.00 95.81 73 GLY A CA 1
ATOM 579 C C . GLY A 1 73 ? -7.200 -6.860 -7.125 1.00 95.81 73 GLY A C 1
ATOM 580 O O . GLY A 1 73 ? -6.713 -6.757 -6.005 1.00 95.81 73 GLY A O 1
ATOM 581 N N . ASP A 1 74 ? -6.468 -6.769 -8.235 1.00 98.00 74 ASP A N 1
ATOM 582 C CA . ASP A 1 74 ? -5.032 -6.488 -8.234 1.00 98.00 74 ASP A CA 1
ATOM 583 C C . ASP A 1 74 ? -4.795 -5.046 -7.765 1.00 98.00 74 ASP A C 1
ATOM 585 O O . ASP A 1 74 ? -5.485 -4.127 -8.227 1.00 98.00 74 ASP A O 1
ATOM 589 N N . LEU A 1 75 ? -3.811 -4.850 -6.888 1.00 98.44 75 LEU A N 1
ATOM 590 C CA . LEU A 1 75 ? -3.385 -3.539 -6.406 1.00 98.44 75 LEU A CA 1
ATOM 591 C C . LEU A 1 75 ? -2.307 -2.982 -7.331 1.00 98.44 75 LEU A C 1
ATOM 593 O O . LEU A 1 75 ? -1.308 -3.643 -7.592 1.00 98.44 75 LEU A O 1
ATOM 597 N N . TYR A 1 76 ? -2.475 -1.751 -7.786 1.00 97.69 76 TYR A N 1
ATOM 598 C CA . TYR A 1 76 ? -1.456 -1.018 -8.519 1.00 97.69 76 TYR A CA 1
ATOM 599 C C . TYR A 1 76 ? -0.809 0.027 -7.620 1.00 97.69 76 TYR A C 1
ATOM 601 O O . TYR A 1 76 ? -1.493 0.684 -6.841 1.00 97.69 76 TYR A O 1
ATOM 609 N N . LEU A 1 77 ? 0.504 0.175 -7.773 1.00 97.00 77 LEU A N 1
ATOM 610 C CA . LEU A 1 77 ? 1.322 1.236 -7.203 1.00 97.00 77 LEU A CA 1
ATOM 611 C C . LEU A 1 77 ? 1.851 2.101 -8.346 1.00 97.00 77 LEU A C 1
ATOM 613 O O . LEU A 1 77 ? 2.443 1.573 -9.291 1.00 97.00 77 LEU A O 1
ATOM 617 N N . ALA A 1 78 ? 1.707 3.415 -8.222 1.00 94.31 78 ALA A N 1
ATOM 618 C CA . ALA A 1 78 ? 2.413 4.395 -9.036 1.00 94.31 78 ALA A CA 1
ATOM 619 C C . ALA A 1 78 ? 3.243 5.301 -8.118 1.00 94.31 78 ALA A C 1
ATOM 621 O O . ALA A 1 78 ? 2.709 6.211 -7.496 1.00 94.31 78 ALA A O 1
ATOM 622 N N . GLY A 1 79 ? 4.546 5.034 -8.004 1.00 89.38 79 GLY A N 1
ATOM 623 C CA . GLY A 1 79 ? 5.487 5.889 -7.278 1.00 89.38 79 GLY A CA 1
ATOM 624 C C . GLY A 1 79 ? 6.018 7.017 -8.167 1.00 89.38 79 GLY A C 1
ATOM 625 O O . GLY A 1 79 ? 6.316 6.776 -9.336 1.00 89.38 79 GLY A O 1
ATOM 626 N N . ASP A 1 80 ? 6.189 8.219 -7.605 1.00 76.19 80 ASP A N 1
ATOM 627 C CA . ASP A 1 80 ? 6.474 9.487 -8.319 1.00 76.19 80 ASP A CA 1
ATOM 628 C C . ASP A 1 80 ? 7.652 9.418 -9.321 1.00 76.19 80 ASP A C 1
ATOM 630 O O . ASP A 1 80 ? 7.650 10.114 -10.334 1.00 76.19 80 ASP A O 1
ATOM 634 N N . LEU A 1 81 ? 8.656 8.551 -9.100 1.00 70.19 81 LEU A N 1
ATOM 635 C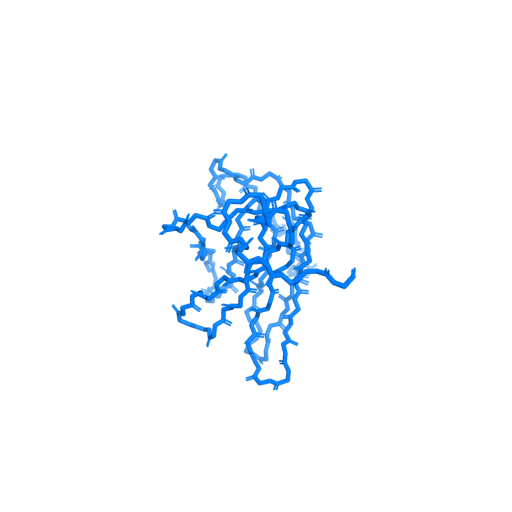 CA . LEU A 1 81 ? 9.865 8.512 -9.945 1.00 70.19 81 LEU A CA 1
ATOM 636 C C . LEU A 1 81 ? 10.343 7.140 -10.422 1.00 70.19 81 LEU A C 1
ATOM 638 O O . LEU A 1 81 ? 10.989 7.070 -11.465 1.00 70.19 81 LEU A O 1
ATOM 642 N N . VAL A 1 82 ? 10.123 6.072 -9.655 1.00 70.19 82 VAL A N 1
ATOM 643 C CA . VAL A 1 82 ? 10.972 4.870 -9.777 1.00 70.19 82 VAL A CA 1
ATOM 644 C C . VAL A 1 82 ? 10.184 3.620 -10.137 1.00 70.19 82 VAL A C 1
ATOM 646 O O . VAL A 1 82 ? 10.748 2.677 -10.693 1.00 70.19 82 VAL A O 1
ATOM 649 N N . VAL A 1 83 ? 8.880 3.580 -9.856 1.00 85.38 83 VAL A N 1
ATOM 650 C CA . VAL A 1 83 ? 8.158 2.315 -9.930 1.00 85.38 83 VAL A CA 1
ATOM 651 C C . VAL A 1 83 ? 6.693 2.476 -10.301 1.00 85.38 83 VAL A C 1
ATOM 653 O O . VAL A 1 83 ? 5.950 3.242 -9.698 1.00 85.38 83 VAL A O 1
ATOM 656 N N . ILE A 1 84 ? 6.283 1.689 -11.291 1.00 92.56 84 ILE A N 1
ATOM 657 C CA . ILE A 1 84 ? 4.892 1.300 -11.485 1.00 92.56 84 ILE A CA 1
ATOM 658 C C . ILE A 1 84 ? 4.868 -0.206 -11.268 1.00 92.56 84 ILE A C 1
ATOM 660 O O . ILE A 1 84 ? 5.632 -0.928 -11.915 1.00 92.56 84 ILE A O 1
ATOM 664 N N . ALA A 1 85 ? 4.032 -0.685 -10.356 1.00 95.69 85 ALA A N 1
ATOM 665 C CA . ALA A 1 85 ? 3.964 -2.102 -10.026 1.00 95.69 85 ALA A CA 1
ATOM 666 C C . ALA A 1 85 ? 2.523 -2.570 -9.826 1.00 95.69 85 ALA A C 1
ATOM 668 O O . ALA A 1 85 ? 1.635 -1.772 -9.534 1.00 95.69 85 ALA A O 1
ATOM 669 N N . ARG A 1 86 ? 2.305 -3.873 -9.995 1.00 97.38 86 ARG A N 1
ATOM 670 C CA . ARG A 1 86 ? 1.042 -4.564 -9.738 1.00 97.38 86 ARG A CA 1
ATOM 671 C C . ARG A 1 86 ? 1.285 -5.682 -8.739 1.00 97.38 86 ARG A C 1
ATOM 673 O O . ARG A 1 86 ? 2.180 -6.492 -8.952 1.00 97.38 86 ARG A O 1
ATOM 680 N N . PHE A 1 87 ? 0.452 -5.757 -7.715 1.00 98.12 87 PHE A N 1
ATOM 681 C CA . PHE A 1 87 ? 0.384 -6.856 -6.770 1.00 98.12 87 PHE A CA 1
ATOM 682 C C . PHE A 1 87 ? -0.895 -7.660 -7.001 1.00 98.12 87 PHE A C 1
ATOM 684 O O . PHE A 1 87 ? -1.996 -7.112 -6.951 1.00 98.12 87 PHE A O 1
ATOM 691 N N . ASP A 1 88 ? -0.763 -8.961 -7.248 1.00 96.62 88 ASP A N 1
ATOM 692 C CA . ASP A 1 88 ? -1.897 -9.864 -7.509 1.00 96.62 88 ASP A CA 1
ATOM 693 C C . ASP A 1 88 ? -2.471 -10.529 -6.241 1.00 96.62 88 ASP A C 1
ATOM 695 O O . ASP A 1 88 ? -3.305 -11.433 -6.321 1.00 96.62 88 ASP A O 1
ATOM 699 N N . GLY A 1 89 ? -2.017 -10.089 -5.064 1.00 95.12 89 GLY A N 1
ATOM 700 C CA . GLY A 1 89 ? -2.329 -10.699 -3.770 1.00 95.12 89 GLY A CA 1
ATOM 701 C C . GLY A 1 89 ? -1.251 -11.661 -3.267 1.00 95.12 89 GLY A C 1
ATOM 702 O O . GLY A 1 89 ? -1.309 -12.079 -2.112 1.00 95.12 89 GLY A O 1
ATOM 703 N N . ALA A 1 90 ? -0.262 -12.007 -4.094 1.00 94.88 90 ALA A N 1
ATOM 704 C CA . ALA A 1 90 ? 0.857 -12.857 -3.695 1.00 94.88 90 ALA A CA 1
ATOM 705 C C . ALA A 1 90 ? 2.212 -12.379 -4.229 1.00 94.88 90 ALA A C 1
ATOM 707 O O . ALA A 1 90 ? 3.229 -12.548 -3.555 1.00 94.88 90 ALA A O 1
ATOM 708 N N . GLN A 1 91 ? 2.250 -11.817 -5.436 1.00 96.69 91 GLN A N 1
ATOM 709 C CA . GLN A 1 91 ? 3.476 -11.441 -6.130 1.00 96.69 91 GLN A CA 1
ATOM 710 C C . GLN A 1 91 ? 3.381 -10.053 -6.748 1.00 96.69 91 GLN A C 1
ATOM 712 O O . GLN A 1 91 ? 2.304 -9.578 -7.108 1.00 96.69 91 GLN A O 1
ATOM 717 N N . TRP A 1 92 ? 4.549 -9.424 -6.877 1.00 97.19 92 TRP A N 1
ATOM 718 C CA . TRP A 1 92 ? 4.713 -8.140 -7.538 1.00 97.19 92 TRP A CA 1
ATOM 719 C C . TRP A 1 92 ? 5.252 -8.313 -8.957 1.00 97.19 92 TRP A C 1
ATOM 721 O O . TRP A 1 92 ? 6.290 -8.943 -9.160 1.00 97.19 92 TRP A O 1
ATOM 731 N N . ASP A 1 93 ? 4.598 -7.657 -9.908 1.00 95.75 93 ASP A N 1
ATOM 732 C CA . ASP A 1 93 ? 5.109 -7.408 -11.251 1.00 95.75 93 ASP A CA 1
ATOM 733 C C . ASP A 1 93 ? 5.454 -5.921 -11.388 1.00 95.75 93 ASP A C 1
ATOM 735 O O . ASP A 1 93 ? 4.634 -5.061 -11.061 1.00 95.75 93 ASP A O 1
ATOM 739 N N . THR A 1 94 ? 6.643 -5.594 -11.898 1.00 92.81 94 THR A N 1
ATOM 740 C CA . THR A 1 94 ? 7.047 -4.207 -12.173 1.00 92.81 94 THR A CA 1
ATOM 741 C C . THR A 1 94 ? 6.958 -3.885 -13.658 1.00 92.81 94 THR A C 1
ATOM 743 O O . THR A 1 94 ? 7.225 -4.716 -14.528 1.00 92.81 94 THR A O 1
ATOM 746 N N . TYR A 1 95 ? 6.599 -2.642 -13.958 1.00 88.56 95 TYR A N 1
ATOM 747 C CA . TYR A 1 95 ? 6.550 -2.120 -15.314 1.00 88.56 95 TYR A CA 1
ATOM 748 C C . TYR A 1 95 ? 7.664 -1.100 -15.513 1.00 88.56 95 TYR A C 1
ATOM 750 O O . TYR A 1 95 ? 7.905 -0.235 -14.668 1.00 88.56 95 TYR A O 1
ATOM 758 N N . ALA A 1 96 ? 8.332 -1.187 -16.663 1.00 76.19 96 ALA A N 1
ATOM 759 C CA . ALA A 1 96 ? 9.315 -0.192 -17.052 1.00 76.19 96 ALA A CA 1
ATOM 760 C C . ALA A 1 96 ? 8.630 1.174 -17.193 1.00 76.19 96 ALA A C 1
ATOM 762 O O . ALA A 1 96 ? 7.696 1.338 -17.980 1.00 76.19 96 ALA A O 1
ATOM 763 N N . HIS A 1 97 ? 9.118 2.161 -16.449 1.00 67.50 97 HIS A N 1
ATOM 764 C CA . HIS A 1 97 ? 8.777 3.558 -16.667 1.00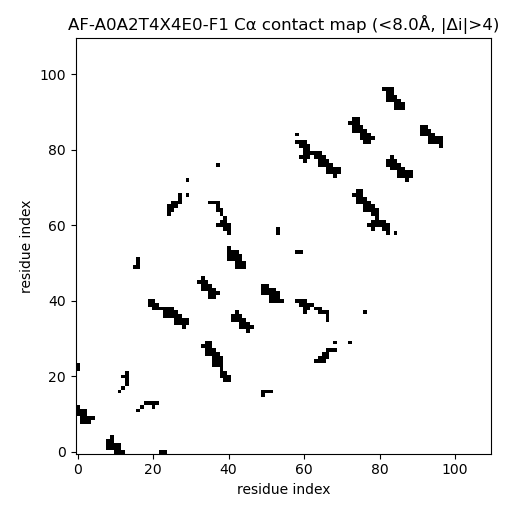 67.50 97 HIS A CA 1
ATOM 765 C C . HIS A 1 97 ? 9.759 4.131 -17.703 1.00 67.50 97 HIS A C 1
ATOM 767 O O . HIS A 1 97 ? 10.936 3.770 -17.733 1.00 67.50 97 HIS A O 1
ATOM 773 N N . GLY A 1 98 ? 9.283 5.003 -18.598 1.00 57.84 98 GLY A N 1
ATOM 774 C CA . GLY A 1 98 ? 10.014 5.455 -19.797 1.00 57.84 98 GLY A CA 1
ATOM 775 C C . GLY A 1 98 ? 11.347 6.190 -19.564 1.00 57.84 98 GLY A C 1
ATOM 776 O O . GLY A 1 98 ? 11.977 6.610 -20.534 1.00 57.84 98 GLY A O 1
ATOM 777 N N . LEU A 1 99 ? 11.794 6.333 -18.313 1.00 55.25 99 LEU A N 1
ATOM 778 C CA . LEU A 1 99 ? 13.126 6.824 -17.953 1.00 55.25 99 LEU A CA 1
ATOM 779 C C . LEU A 1 99 ? 14.219 5.750 -18.128 1.00 55.25 99 LEU A C 1
ATOM 781 O O . LEU A 1 99 ? 15.390 6.103 -18.245 1.00 55.25 99 LEU A O 1
ATOM 785 N N . ASP A 1 100 ? 13.860 4.465 -18.253 1.00 53.38 100 ASP A N 1
ATOM 786 C CA . ASP A 1 100 ? 14.817 3.371 -18.513 1.00 53.38 100 ASP A CA 1
ATOM 787 C C . ASP A 1 100 ? 15.155 3.190 -20.017 1.00 53.38 100 ASP A C 1
ATOM 789 O O . ASP A 1 100 ? 15.958 2.345 -20.427 1.00 53.38 100 ASP A O 1
ATOM 793 N N . CYS A 1 101 ? 14.606 4.058 -20.878 1.00 51.06 101 CYS A N 1
ATOM 794 C CA . CYS A 1 101 ? 14.921 4.115 -22.312 1.00 51.06 101 CYS A CA 1
ATOM 795 C C . CYS A 1 101 ? 16.405 4.419 -22.608 1.00 51.06 101 CYS A C 1
ATOM 797 O O . CYS A 1 101 ? 16.845 4.266 -23.747 1.00 51.06 101 CYS A O 1
ATOM 799 N N . GLY A 1 102 ? 17.191 4.834 -21.607 1.00 49.69 102 GLY A N 1
ATOM 800 C CA . GLY A 1 102 ? 18.622 5.105 -21.753 1.00 49.69 102 GLY A CA 1
ATOM 801 C C . GLY A 1 102 ? 19.503 3.857 -21.866 1.00 49.69 102 GLY A C 1
ATOM 802 O O . GLY A 1 102 ? 20.615 3.960 -22.382 1.00 49.69 102 GLY A O 1
ATOM 803 N N . SER A 1 103 ? 19.035 2.684 -21.417 1.00 54.03 103 SER A N 1
ATOM 804 C CA . SER A 1 103 ? 19.880 1.482 -21.339 1.00 54.03 103 SER A CA 1
ATOM 805 C C . SER A 1 103 ? 19.404 0.292 -22.186 1.00 54.03 103 SER A C 1
ATOM 807 O O . SER A 1 103 ? 20.195 -0.625 -22.424 1.00 54.03 103 SER A O 1
ATOM 809 N N . ARG A 1 104 ? 18.147 0.281 -22.673 1.00 50.75 104 ARG A N 1
ATOM 810 C CA . ARG A 1 104 ? 17.539 -0.931 -23.273 1.00 50.75 104 ARG A CA 1
ATOM 811 C C . ARG A 1 104 ? 16.639 -0.769 -24.508 1.00 50.75 104 ARG A C 1
ATOM 813 O O . ARG A 1 104 ? 15.948 -1.723 -24.857 1.00 50.75 104 ARG A O 1
ATOM 820 N N . CYS A 1 105 ? 16.678 0.339 -25.247 1.00 49.25 105 CYS A N 1
ATOM 821 C CA . CYS A 1 105 ? 15.901 0.451 -26.495 1.00 49.25 105 CYS A CA 1
ATOM 822 C C . CYS A 1 105 ? 16.786 0.460 -27.758 1.00 49.25 105 CYS A C 1
ATOM 824 O O . CYS A 1 105 ? 17.302 1.517 -28.124 1.00 49.25 105 CYS A O 1
ATOM 826 N N . PRO A 1 106 ? 16.937 -0.666 -28.494 1.00 46.66 106 PRO A N 1
ATOM 827 C CA . PRO A 1 106 ? 17.392 -0.615 -29.872 1.00 46.66 106 PRO A CA 1
ATOM 828 C C . PRO A 1 106 ? 16.192 -0.236 -30.744 1.00 46.66 106 PRO A C 1
ATOM 830 O O . PRO A 1 106 ? 15.322 -1.061 -30.988 1.00 46.66 106 PRO A O 1
ATOM 833 N N . ASN A 1 107 ? 16.177 1.011 -31.217 1.00 47.56 107 ASN A N 1
ATOM 834 C CA . ASN A 1 107 ? 15.345 1.504 -32.318 1.00 47.56 107 ASN A CA 1
ATOM 835 C C . ASN A 1 107 ? 13.832 1.289 -32.154 1.00 47.56 107 ASN A C 1
ATOM 837 O O . ASN A 1 107 ? 13.332 0.241 -32.524 1.00 47.56 107 ASN A O 1
ATOM 841 N N . HIS A 1 108 ? 13.110 2.301 -31.671 1.00 46.44 108 HIS A N 1
ATOM 842 C CA . HIS A 1 108 ? 11.789 2.743 -32.158 1.00 46.44 108 HIS A CA 1
ATOM 843 C C . HIS A 1 108 ? 11.166 3.659 -31.097 1.00 46.44 108 HIS A C 1
ATOM 845 O O . HIS A 1 108 ? 10.370 3.230 -30.270 1.00 46.44 108 HIS A O 1
ATOM 851 N N . CYS A 1 109 ? 11.513 4.942 -31.160 1.00 45.06 109 CYS A N 1
ATOM 852 C CA . CYS A 1 109 ? 10.622 6.009 -30.720 1.00 45.06 109 CYS A CA 1
ATOM 853 C C . CYS A 1 109 ? 10.259 6.796 -31.983 1.00 45.06 109 CYS A C 1
ATOM 855 O O . CYS A 1 109 ? 11.150 7.087 -32.786 1.00 45.06 109 CYS A O 1
ATOM 857 N N . LEU A 1 110 ? 8.957 7.007 -32.195 1.00 40.09 110 LEU A N 1
ATOM 858 C CA . LEU A 1 110 ? 8.395 7.794 -33.298 1.00 40.09 110 LEU A CA 1
ATOM 859 C C . LEU A 1 110 ? 8.892 9.244 -33.269 1.00 40.09 110 LEU A C 1
ATOM 861 O O . LEU A 1 110 ? 9.064 9.775 -32.149 1.00 40.09 110 LEU A O 1
#

Foldseek 3Di:
DWDDDDPDIDDDDCVQANPPFDDFQEWDAFPVRWIWTADQFIWIDDPNHIDTPCPPHPDGADPHWYWDADPLRWIWIDHPPDWTWIHPPDDIDTDDDCVCVVPDDDDDDD

Solvent-accessible surface area (backbone atoms only — not comparable to full-atom values): 6777 Å² total; per-residue (Å²): 90,77,48,81,70,81,98,49,67,50,78,48,49,41,93,72,69,35,89,76,51,82,57,78,60,28,74,44,69,51,99,87,67,35,39,37,36,29,32,42,44,41,33,40,38,48,100,91,45,75,44,66,78,24,78,93,53,93,60,44,30,49,103,39,32,47,65,46,72,46,96,88,65,34,38,33,40,45,21,70,79,73,36,36,34,38,32,72,85,86,53,78,48,77,50,89,56,85,81,56,59,84,80,74,64,84,83,88,79,134

Sequence (110 aa):
MFRWQGPTSLHYDEAALGASFFEAWDIEINAAGAVFMASFDVYEFADGEWTNLTENTDIHAYLGADLYFSQSGDLYLAGDLVVIARFDGAQWDTYAHGLDCGSRCPNHCL

Nearest PDB structures (foldseek):
  6tjd-assembly1_B  TM=7.120E-01  e=2.258E-01  synthetic construct
  8pr9-assembly1_A  TM=7.374E-01  e=3.761E-01  synthetic construct
  6tje-assembly1_A  TM=6.474E-01  e=2.677E-01  synthetic construct
  7ad3-assembly1_F  TM=6.799E-01  e=5.594E-01  Saccharomyces cerevisiae
  6tjh-assembly2_B  TM=6.922E-01  e=5.594E-01  synthetic construct

Mean predicted aligned error: 6.66 Å

pLDDT: mean 87.94, std 15.06, range [40.09, 98.44]